Protein AF-Q8GSH1-F1 (afdb_monomer_lite)

InterPro domains:
  IPR003657 WRKY domain [PF03106] (1-46)
  IPR003657 WRKY domain [PS50811] (1-48)
  IPR003657 WRKY domain [SM00774] (1-47)
  IPR036576 WRKY domain superfamily [G3DSA:2.20.25.80] (1-49)
  IPR036576 WRKY domain superfamily [SSF118290] (1-47)
  IPR044810 WRKY transcription factor, plant [PTHR31282] (1-51)

Structure (mmCIF, N/CA/C/O backbone):
data_AF-Q8GSH1-F1
#
_entry.id   AF-Q8GSH1-F1
#
loop_
_atom_site.group_PDB
_atom_site.id
_atom_site.type_symbol
_atom_site.label_atom_id
_atom_site.label_alt_id
_atom_site.label_comp_id
_atom_site.label_asym_id
_atom_site.label_entity_id
_atom_site.label_seq_id
_atom_site.pdbx_PDB_ins_code
_atom_site.Cartn_x
_atom_site.Cartn_y
_atom_site.Cartn_z
_atom_site.occupancy
_atom_site.B_iso_or_equiv
_atom_site.auth_seq_id
_atom_site.auth_comp_id
_atom_site.auth_asym_id
_atom_site.auth_atom_id
_atom_site.pdbx_PDB_model_num
ATOM 1 N N . ILE A 1 1 ? -12.423 -8.399 4.746 1.00 52.72 1 ILE A N 1
ATOM 2 C CA . ILE A 1 1 ? -12.273 -9.349 5.874 1.00 52.72 1 ILE A CA 1
ATOM 3 C C . ILE A 1 1 ? -13.618 -9.370 6.584 1.00 52.72 1 ILE A C 1
ATOM 5 O O . ILE A 1 1 ? -14.076 -8.300 6.972 1.00 52.72 1 ILE A O 1
ATOM 9 N N . LYS A 1 2 ? -14.315 -10.514 6.638 1.00 44.88 2 LYS A N 1
ATOM 10 C CA . LYS A 1 2 ? -15.579 -10.611 7.390 1.00 44.88 2 LYS A CA 1
ATOM 11 C C . LYS A 1 2 ? -15.264 -10.312 8.863 1.00 44.88 2 LYS A C 1
ATOM 13 O O . LYS A 1 2 ? -14.449 -11.022 9.434 1.00 44.88 2 LYS A O 1
ATOM 18 N N . GLY A 1 3 ? -15.849 -9.255 9.431 1.00 59.88 3 GLY A N 1
ATOM 19 C CA . GLY A 1 3 ? -15.758 -8.939 10.865 1.00 59.88 3 G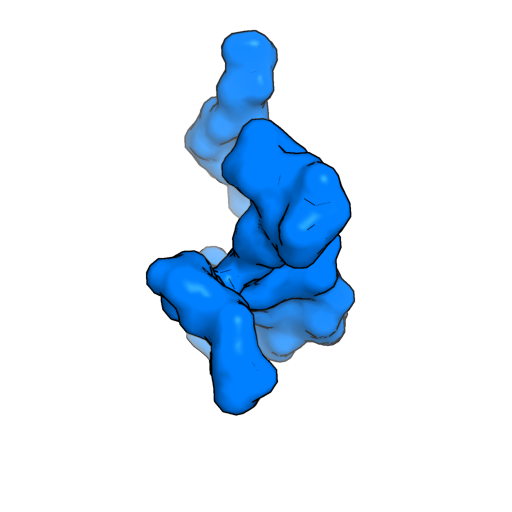LY A CA 1
ATOM 20 C C . GLY A 1 3 ? -14.991 -7.670 11.260 1.00 59.88 3 GLY A C 1
ATOM 21 O O . GLY A 1 3 ? -15.103 -7.273 12.411 1.00 59.88 3 GLY A O 1
ATOM 22 N N . SER A 1 4 ? -14.267 -6.994 10.356 1.00 58.03 4 SER A N 1
ATOM 23 C CA . SER A 1 4 ? -13.636 -5.709 10.713 1.00 58.03 4 SER A CA 1
ATOM 24 C C . SER A 1 4 ? -14.590 -4.534 10.445 1.00 58.03 4 SER A C 1
ATOM 26 O O . SER A 1 4 ? -15.034 -4.391 9.302 1.00 58.03 4 SER A O 1
ATOM 28 N N . PRO A 1 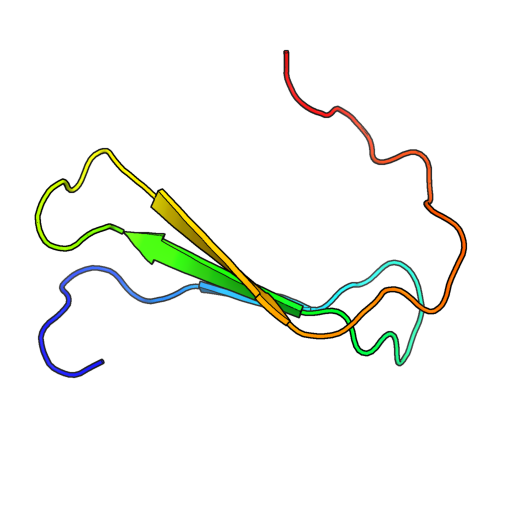5 ? -14.882 -3.667 11.437 1.00 70.69 5 PRO A N 1
ATOM 29 C CA . PRO A 1 5 ? -15.664 -2.442 11.237 1.00 70.69 5 PRO A CA 1
ATOM 30 C C . PRO A 1 5 ? -14.916 -1.393 10.398 1.00 70.69 5 PRO A C 1
ATOM 32 O O . PRO A 1 5 ? -15.502 -0.401 9.970 1.00 70.69 5 PRO A O 1
ATOM 35 N N . HIS A 1 6 ? -13.623 -1.610 10.142 1.00 69.06 6 HIS A N 1
ATOM 36 C CA . HIS A 1 6 ? -12.768 -0.696 9.400 1.00 69.06 6 HIS A CA 1
ATOM 37 C C . HIS A 1 6 ? -12.394 -1.306 8.043 1.00 69.06 6 HIS A C 1
ATOM 39 O O . HIS A 1 6 ? -11.751 -2.362 8.002 1.00 69.06 6 HIS A O 1
ATOM 45 N N . PRO A 1 7 ? -12.771 -0.676 6.916 1.00 79.94 7 PRO A N 1
ATOM 46 C CA . PRO A 1 7 ? -12.403 -1.177 5.600 1.00 79.94 7 PRO A CA 1
ATOM 47 C C . PRO A 1 7 ? -10.881 -1.112 5.407 1.00 79.94 7 PRO A C 1
ATOM 49 O O . PRO A 1 7 ? -10.242 -0.113 5.731 1.00 79.94 7 PRO A O 1
ATOM 52 N N . ARG A 1 8 ? -10.297 -2.181 4.855 1.00 88.69 8 ARG A N 1
ATOM 53 C CA . ARG A 1 8 ? -8.878 -2.224 4.467 1.00 88.69 8 ARG A CA 1
ATOM 54 C C . ARG A 1 8 ? -8.675 -1.365 3.214 1.00 88.69 8 ARG A C 1
ATOM 56 O O . ARG A 1 8 ? -9.321 -1.608 2.194 1.00 88.69 8 ARG A O 1
ATOM 63 N N . GLY A 1 9 ? -7.781 -0.382 3.288 1.00 92.06 9 GLY A N 1
ATOM 64 C CA . GLY A 1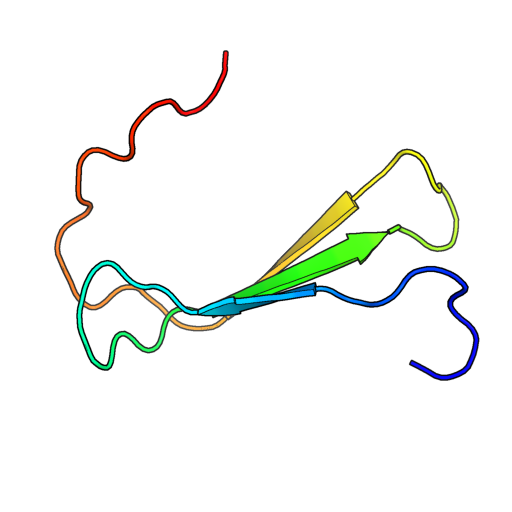 9 ? -7.395 0.465 2.159 1.00 92.06 9 GLY A CA 1
ATOM 65 C C . GLY A 1 9 ? -6.300 -0.198 1.327 1.00 92.06 9 GLY A C 1
ATOM 66 O O . GLY A 1 9 ? -5.329 -0.695 1.885 1.00 92.06 9 GLY A O 1
ATOM 67 N N . TYR A 1 10 ? -6.431 -0.195 0.002 1.00 94.44 10 TYR A N 1
ATOM 68 C CA . TYR A 1 10 ? -5.431 -0.745 -0.918 1.00 94.44 10 TYR A CA 1
ATOM 69 C C . TYR A 1 10 ? -4.881 0.363 -1.810 1.00 94.44 10 TYR A C 1
ATOM 71 O O . TYR A 1 10 ? -5.641 1.108 -2.426 1.00 94.44 10 TYR A O 1
ATOM 79 N N . TYR A 1 11 ? -3.559 0.445 -1.915 1.00 95.00 11 TYR A N 1
ATOM 80 C CA . TYR A 1 11 ? -2.857 1.495 -2.639 1.00 95.00 11 TYR A CA 1
ATOM 81 C C . TYR A 1 11 ? -1.851 0.876 -3.602 1.00 95.00 11 TYR A C 1
ATOM 83 O O . TYR A 1 11 ? -1.123 -0.060 -3.266 1.00 95.00 11 TYR A O 1
ATOM 91 N N . LYS A 1 12 ? -1.799 1.421 -4.815 1.00 94.88 12 LYS A N 1
ATOM 92 C CA . LYS A 1 12 ? -0.805 1.069 -5.832 1.00 94.88 12 LYS A CA 1
ATOM 93 C C . LYS A 1 12 ? 0.166 2.229 -5.986 1.00 94.88 12 LYS A C 1
ATOM 95 O O . LYS A 1 12 ? -0.239 3.384 -5.857 1.00 94.88 12 LYS A O 1
ATOM 100 N N . CYS A 1 13 ? 1.427 1.929 -6.274 1.00 93.94 13 CYS A N 1
ATOM 101 C CA . CYS A 1 13 ? 2.377 2.966 -6.643 1.00 93.94 13 CYS A CA 1
ATOM 102 C C . CYS A 1 13 ? 1.900 3.703 -7.909 1.00 93.94 13 CYS A C 1
ATOM 104 O O . CYS A 1 13 ? 1.518 3.073 -8.895 1.00 93.94 13 CYS A O 1
ATOM 106 N N . SER A 1 14 ? 1.919 5.037 -7.871 1.00 92.75 14 SER A N 1
ATOM 107 C CA . SER A 1 14 ? 1.558 5.911 -8.996 1.00 92.75 14 SER A CA 1
ATOM 108 C C . SER A 1 14 ? 2.767 6.571 -9.666 1.00 92.75 14 SER A C 1
ATOM 110 O O . SER A 1 14 ? 2.605 7.211 -10.701 1.00 92.75 14 SER A O 1
ATOM 112 N N . SER A 1 15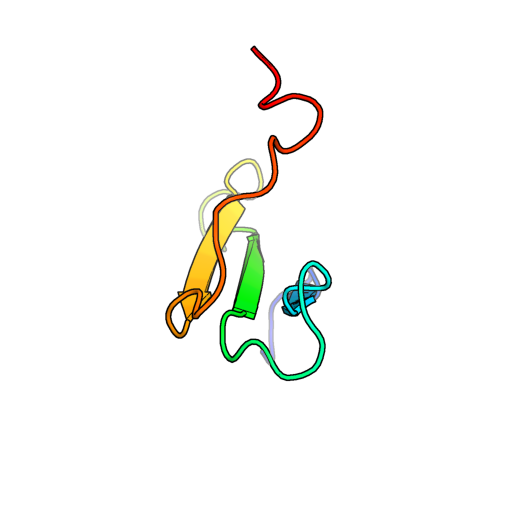 ? 3.974 6.403 -9.113 1.00 91.00 15 SER A N 1
ATOM 113 C CA . SER A 1 15 ? 5.203 7.052 -9.593 1.00 91.00 15 SER A CA 1
ATOM 114 C C . SER A 1 15 ? 5.621 6.608 -10.994 1.00 91.00 15 SER A C 1
ATOM 116 O O . SER A 1 15 ? 6.193 7.391 -11.743 1.00 91.00 15 SER A O 1
ATOM 118 N N . MET A 1 16 ? 5.339 5.356 -11.357 1.00 92.44 16 MET A N 1
ATOM 119 C CA . MET A 1 16 ? 5.578 4.828 -12.696 1.00 92.44 16 MET A CA 1
ATOM 120 C C . MET A 1 16 ? 4.437 3.897 -13.092 1.00 92.44 16 MET A C 1
ATOM 122 O O . MET A 1 16 ? 4.006 3.042 -12.311 1.00 92.44 16 MET A O 1
ATOM 126 N N . ARG A 1 17 ? 3.961 4.035 -14.332 1.00 92.69 17 ARG A N 1
ATOM 127 C CA . ARG A 1 17 ? 2.957 3.129 -14.895 1.00 92.69 17 ARG A CA 1
ATOM 128 C C . ARG A 1 17 ? 3.495 1.696 -14.867 1.00 92.69 17 ARG A C 1
ATOM 130 O O . ARG A 1 17 ? 4.565 1.427 -15.396 1.00 92.69 17 ARG A O 1
ATOM 137 N N . GLY A 1 18 ? 2.726 0.782 -14.283 1.00 94.06 18 GLY A N 1
ATOM 138 C CA . GLY A 1 18 ? 3.095 -0.633 -14.215 1.00 94.06 18 GLY A CA 1
ATOM 139 C C . GLY A 1 18 ? 4.078 -0.990 -13.097 1.00 94.06 18 GLY A C 1
ATOM 140 O O . GLY A 1 18 ? 4.529 -2.129 -13.055 1.00 94.06 18 GLY A O 1
ATOM 141 N N . CYS A 1 19 ? 4.389 -0.069 -12.178 1.00 95.94 19 CYS A N 1
ATOM 142 C CA . CYS A 1 19 ? 5.151 -0.411 -10.978 1.00 95.94 19 CYS A CA 1
ATOM 143 C C . CYS A 1 19 ? 4.433 -1.522 -10.182 1.00 95.94 19 CYS A C 1
ATOM 145 O O . CYS A 1 19 ? 3.232 -1.387 -9.906 1.00 95.94 19 CYS A O 1
ATOM 147 N N . PRO A 1 20 ? 5.123 -2.621 -9.815 1.00 96.50 20 PRO A N 1
ATOM 148 C CA . PRO A 1 20 ? 4.487 -3.732 -9.119 1.00 96.50 20 PRO A CA 1
ATOM 149 C C . PRO A 1 20 ? 4.271 -3.451 -7.626 1.00 96.50 20 PRO A C 1
ATOM 151 O O . PRO A 1 20 ? 3.474 -4.156 -7.012 1.00 96.50 20 PRO A O 1
ATOM 154 N N . ALA A 1 21 ? 4.911 -2.415 -7.067 1.00 96.94 21 ALA A N 1
ATOM 155 C CA . ALA A 1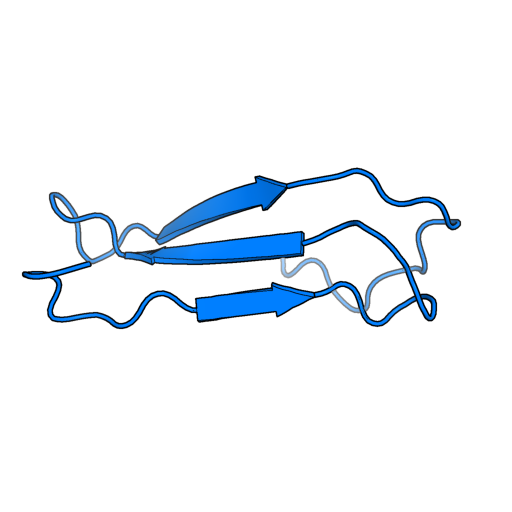 21 ? 4.802 -2.044 -5.661 1.00 96.94 21 ALA A CA 1
ATOM 156 C C . ALA A 1 21 ? 3.376 -1.629 -5.261 1.00 96.94 21 ALA A C 1
ATOM 158 O O . ALA A 1 21 ? 2.730 -0.763 -5.874 1.00 96.94 21 ALA A O 1
ATOM 159 N N . ARG A 1 22 ? 2.899 -2.235 -4.178 1.00 96.38 22 ARG A N 1
ATOM 160 C CA . ARG A 1 22 ? 1.577 -2.032 -3.585 1.00 96.38 22 ARG A CA 1
ATOM 161 C C . ARG A 1 22 ? 1.712 -1.946 -2.075 1.00 96.38 22 ARG A C 1
ATOM 163 O O . ARG A 1 22 ? 2.688 -2.409 -1.492 1.00 96.38 22 ARG A O 1
ATOM 170 N N . LYS A 1 23 ? 0.708 -1.358 -1.439 1.00 95.81 23 LYS A N 1
ATOM 171 C CA . LYS A 1 23 ? 0.533 -1.479 0.004 1.00 95.81 23 LYS A CA 1
ATOM 172 C C . LYS A 1 23 ? -0.932 -1.581 0.361 1.00 95.81 23 LYS A C 1
ATOM 174 O O . LYS A 1 23 ? -1.777 -0.999 -0.323 1.00 95.81 23 LYS A O 1
ATOM 179 N N . HIS A 1 24 ? -1.229 -2.251 1.460 1.00 94.19 24 HIS A N 1
ATOM 180 C CA . HIS A 1 24 ? -2.538 -2.167 2.081 1.00 94.19 24 HIS A CA 1
ATOM 181 C C . HIS A 1 24 ? -2.426 -1.680 3.520 1.00 94.19 24 HIS A C 1
ATOM 183 O O . HIS A 1 24 ? -1.436 -1.929 4.204 1.00 94.19 24 HIS A O 1
ATOM 189 N N . VAL A 1 25 ? -3.446 -0.950 3.951 1.00 94.19 25 VAL A N 1
ATOM 190 C CA . VAL A 1 25 ? -3.536 -0.329 5.268 1.00 94.19 25 VAL A CA 1
ATOM 191 C C . VAL A 1 25 ? -4.794 -0.839 5.940 1.00 94.19 25 VAL A C 1
ATOM 193 O O . VAL A 1 25 ? -5.881 -0.801 5.360 1.00 94.19 25 VAL A O 1
ATOM 196 N N . GLU A 1 26 ? -4.652 -1.296 7.170 1.00 92.12 26 GLU A N 1
ATOM 197 C CA . GLU A 1 26 ? -5.771 -1.681 8.016 1.00 92.12 26 GLU A CA 1
ATOM 198 C C . GLU A 1 26 ? -5.562 -1.208 9.448 1.00 92.12 26 GLU A C 1
ATOM 200 O O . GLU A 1 26 ? -4.441 -0.933 9.869 1.00 92.12 26 GLU A O 1
ATOM 205 N N . ARG A 1 27 ? -6.657 -1.098 10.199 1.00 91.12 27 ARG A N 1
ATOM 206 C CA . ARG A 1 27 ? -6.583 -0.907 11.648 1.00 91.12 27 ARG A CA 1
ATOM 207 C C . ARG A 1 27 ? -6.319 -2.246 12.320 1.00 91.12 27 ARG A C 1
ATOM 209 O O . ARG A 1 27 ? -6.906 -3.251 11.913 1.00 91.12 27 ARG A O 1
ATOM 216 N N . CYS A 1 28 ? -5.465 -2.240 13.340 1.00 87.75 28 CYS A N 1
ATOM 217 C CA . CYS A 1 28 ? -5.272 -3.409 14.184 1.00 87.75 28 CYS A CA 1
ATOM 218 C C . CYS A 1 28 ? -6.592 -3.755 14.894 1.00 87.75 28 CYS A C 1
ATOM 220 O O . CYS A 1 28 ? -7.374 -2.873 15.254 1.00 87.75 28 CYS A O 1
ATOM 222 N N . LEU A 1 29 ? -6.868 -5.052 15.041 1.00 84.12 29 LEU A N 1
ATOM 223 C CA . LEU A 1 29 ? -8.092 -5.531 15.688 1.00 84.12 29 LEU A CA 1
ATOM 224 C C . LEU A 1 29 ? -8.019 -5.401 17.214 1.00 84.12 29 LEU A C 1
ATOM 226 O O . LEU A 1 29 ? -9.046 -5.186 17.849 1.00 84.12 29 LEU A O 1
ATOM 230 N N . GLU A 1 30 ? -6.818 -5.520 17.778 1.00 88.00 30 GLU A N 1
ATOM 231 C CA . GLU A 1 30 ? -6.568 -5.433 19.221 1.00 88.00 30 GLU A CA 1
ATOM 232 C C . GLU A 1 30 ? -6.424 -3.977 19.688 1.00 88.00 30 GLU A C 1
ATOM 234 O O . GLU A 1 30 ? -6.832 -3.644 20.797 1.00 88.00 30 GLU A O 1
ATOM 239 N N . ASP A 1 31 ? -5.907 -3.097 18.823 1.00 88.44 31 ASP A N 1
ATOM 240 C CA . ASP A 1 31 ? -5.713 -1.674 19.108 1.00 88.44 31 ASP A CA 1
ATOM 241 C C . ASP A 1 31 ? -6.142 -0.796 17.920 1.00 88.44 31 ASP A C 1
ATOM 243 O O . ASP A 1 31 ? -5.435 -0.654 16.922 1.00 88.44 31 ASP A O 1
ATOM 247 N N . ALA A 1 32 ? -7.300 -0.144 18.042 1.00 86.00 32 ALA A N 1
ATOM 248 C CA . ALA A 1 32 ? -7.853 0.705 16.987 1.00 86.00 32 ALA A CA 1
ATOM 249 C C . ALA A 1 32 ? -7.052 2.000 16.728 1.00 86.00 32 ALA A C 1
ATOM 251 O O . ALA A 1 32 ? -7.291 2.661 15.708 1.00 86.00 32 ALA A O 1
ATOM 252 N N . SER A 1 33 ? -6.130 2.370 17.625 1.00 89.56 33 SER A N 1
ATOM 253 C CA . SER A 1 33 ? -5.206 3.493 17.429 1.00 89.56 33 SER A CA 1
ATOM 254 C C . SER A 1 33 ? -4.014 3.117 16.541 1.00 89.56 33 SER A C 1
ATOM 256 O O . SER A 1 33 ? -3.404 3.991 15.921 1.00 89.56 33 SER A O 1
ATOM 258 N N . MET A 1 34 ? -3.734 1.817 16.403 1.00 90.75 34 MET A N 1
ATOM 259 C CA . MET A 1 34 ? -2.625 1.296 15.618 1.00 90.75 34 MET A CA 1
ATOM 260 C C . MET A 1 34 ? -3.046 0.961 14.179 1.00 90.75 34 MET A C 1
ATOM 262 O O . MET A 1 34 ? -4.072 0.323 13.919 1.00 90.75 34 MET A O 1
ATOM 266 N N . LEU A 1 35 ? -2.205 1.358 13.219 1.00 91.88 35 LEU A N 1
ATOM 267 C CA . LEU A 1 35 ? -2.337 0.989 11.810 1.00 91.88 35 LEU A CA 1
ATOM 268 C C . LEU A 1 35 ? -1.312 -0.079 11.435 1.00 91.88 35 LEU A C 1
ATOM 270 O O . LEU A 1 35 ? -0.121 0.062 11.701 1.00 91.88 35 LEU A O 1
ATOM 274 N N . ILE A 1 36 ? -1.782 -1.113 10.748 1.00 92.56 36 ILE A N 1
ATOM 275 C CA . ILE A 1 36 ? -0.949 -2.137 10.127 1.00 92.56 36 ILE A CA 1
ATOM 276 C C . ILE A 1 36 ? -0.821 -1.781 8.649 1.00 92.56 36 ILE A C 1
ATOM 278 O O . ILE A 1 36 ? -1.820 -1.653 7.932 1.00 92.56 36 ILE A O 1
ATOM 282 N N . VAL A 1 37 ? 0.420 -1.609 8.194 1.00 95.19 37 VAL A N 1
ATOM 283 C CA . VAL A 1 37 ? 0.740 -1.342 6.790 1.00 95.19 37 VAL A CA 1
ATOM 284 C C . VAL A 1 37 ? 1.575 -2.489 6.253 1.00 95.19 37 VAL A C 1
ATOM 286 O O . VAL A 1 37 ? 2.674 -2.746 6.738 1.00 95.19 37 VAL A O 1
ATOM 289 N N . THR A 1 38 ? 1.071 -3.151 5.221 1.00 95.44 38 THR A N 1
ATOM 290 C CA . THR A 1 38 ? 1.783 -4.234 4.540 1.00 95.44 38 THR A CA 1
ATOM 291 C C . THR A 1 38 ? 2.188 -3.757 3.161 1.00 95.44 38 THR A C 1
ATOM 293 O O . THR A 1 38 ? 1.356 -3.236 2.418 1.00 95.44 38 THR A O 1
ATOM 296 N N . TYR A 1 39 ? 3.465 -3.923 2.831 1.00 95.75 39 TYR A N 1
ATOM 297 C CA . TYR A 1 39 ? 4.027 -3.602 1.524 1.00 95.75 39 TYR A CA 1
ATOM 298 C C . TYR A 1 39 ? 4.222 -4.891 0.731 1.00 95.75 39 TYR A C 1
ATOM 300 O O . TYR A 1 39 ? 4.713 -5.882 1.267 1.00 95.75 39 TYR A O 1
ATOM 308 N N . GLU A 1 40 ? 3.841 -4.871 -0.541 1.00 96.50 40 GLU A N 1
ATOM 309 C CA . GLU A 1 40 ? 3.911 -6.020 -1.440 1.00 96.50 40 GLU A CA 1
ATOM 310 C C . GLU A 1 40 ? 4.563 -5.605 -2.762 1.00 96.50 40 GLU A C 1
ATOM 312 O O . GLU A 1 40 ? 4.159 -4.615 -3.379 1.00 96.50 40 GLU A O 1
ATOM 317 N N . GLY A 1 41 ? 5.543 -6.386 -3.218 1.00 95.12 41 GLY A N 1
ATOM 318 C CA . GLY A 1 41 ? 6.329 -6.083 -4.415 1.00 95.12 41 GLY A CA 1
ATOM 319 C C . GLY A 1 41 ? 7.340 -4.948 -4.216 1.00 95.12 41 GLY A C 1
ATOM 320 O O . GLY A 1 41 ? 7.251 -4.155 -3.280 1.00 95.12 41 GLY A O 1
ATOM 321 N N . GL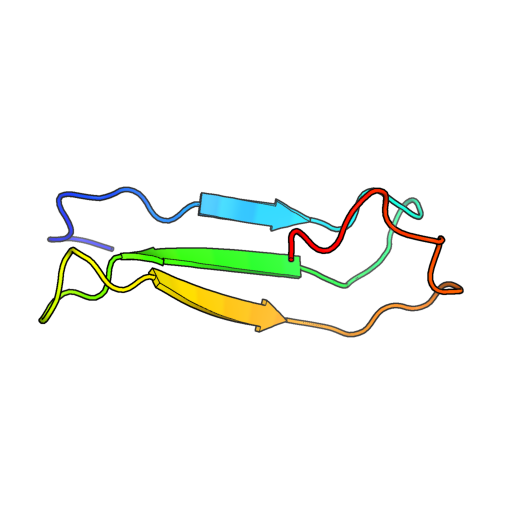U A 1 42 ? 8.314 -4.864 -5.120 1.00 95.25 42 GLU A N 1
ATOM 322 C CA . GLU A 1 42 ? 9.379 -3.858 -5.068 1.00 95.25 42 GLU A CA 1
ATOM 323 C C . GLU A 1 42 ? 9.177 -2.737 -6.093 1.00 95.25 42 GLU A C 1
ATOM 325 O O . GLU A 1 42 ? 8.523 -2.903 -7.124 1.00 95.25 42 GLU A O 1
ATOM 330 N N . HIS A 1 43 ? 9.755 -1.568 -5.823 1.00 95.12 43 HIS A N 1
ATOM 331 C CA . HIS A 1 43 ? 9.789 -0.483 -6.798 1.00 95.12 43 HIS A CA 1
ATOM 332 C C . HIS A 1 43 ? 10.822 -0.788 -7.882 1.00 95.12 43 HIS A C 1
ATOM 334 O O . HIS A 1 43 ? 11.995 -0.991 -7.591 1.00 95.12 43 HIS A O 1
ATOM 340 N N . ASN A 1 44 ? 10.402 -0.735 -9.142 1.00 93.25 44 ASN A N 1
ATOM 341 C CA . ASN A 1 44 ? 11.271 -0.886 -10.312 1.00 93.25 44 ASN A CA 1
ATOM 342 C C . ASN A 1 44 ? 11.593 0.465 -10.980 1.00 93.25 44 ASN A C 1
ATOM 344 O O . ASN A 1 44 ? 11.802 0.539 -12.187 1.00 93.25 44 ASN A O 1
ATOM 348 N N . HIS A 1 45 ? 11.588 1.544 -10.200 1.00 92.25 45 HIS A N 1
ATOM 349 C CA . HIS A 1 45 ? 11.876 2.904 -10.648 1.00 92.25 45 HIS A CA 1
ATOM 350 C C . HIS A 1 45 ? 12.662 3.650 -9.562 1.00 92.25 45 HIS A C 1
ATOM 352 O O . HIS A 1 45 ? 12.573 3.281 -8.385 1.00 92.25 45 HIS A O 1
ATOM 358 N N . PRO A 1 46 ? 13.405 4.716 -9.914 1.00 89.50 46 PRO A N 1
ATOM 359 C CA . PRO A 1 46 ? 14.070 5.546 -8.920 1.00 89.50 46 PRO A CA 1
ATOM 360 C C . PRO A 1 46 ? 13.060 6.082 -7.902 1.00 89.50 46 PRO A C 1
ATOM 362 O O . PRO A 1 46 ? 11.896 6.357 -8.226 1.00 89.50 46 PRO A O 1
ATOM 365 N N . ARG A 1 47 ? 13.511 6.237 -6.654 1.00 81.50 47 ARG A N 1
ATOM 366 C CA . ARG A 1 47 ? 12.727 6.947 -5.647 1.00 81.50 47 ARG A CA 1
ATOM 367 C C . ARG A 1 47 ? 12.585 8.387 -6.117 1.00 81.50 47 ARG A C 1
ATOM 369 O O . ARG A 1 47 ? 13.562 9.126 -6.167 1.00 81.50 47 ARG A O 1
ATOM 376 N N . LEU A 1 48 ? 11.363 8.775 -6.467 1.00 74.44 48 LEU A N 1
ATOM 377 C CA . LEU A 1 48 ? 11.041 10.190 -6.553 1.00 74.44 48 LEU A CA 1
ATOM 378 C C . LEU A 1 48 ? 11.219 10.777 -5.147 1.00 74.44 48 LEU A C 1
ATOM 380 O O . LEU A 1 48 ? 10.884 10.086 -4.177 1.00 74.44 48 LEU A O 1
ATOM 384 N N . PRO A 1 49 ? 11.726 12.011 -5.009 1.00 62.53 49 PRO A N 1
ATOM 385 C CA . PRO A 1 49 ? 11.680 12.706 -3.733 1.00 62.53 49 PRO A CA 1
ATOM 386 C C . PRO A 1 49 ? 10.203 12.849 -3.350 1.00 62.53 49 PRO A C 1
ATOM 388 O O . PRO A 1 49 ? 9.480 13.684 -3.893 1.00 62.53 49 PRO A O 1
ATOM 391 N N . SER A 1 50 ? 9.714 11.954 -2.490 1.00 59.84 50 SER A N 1
ATOM 392 C CA . SER A 1 50 ? 8.340 12.005 -2.014 1.00 59.84 50 SER A CA 1
ATOM 393 C C . SER A 1 50 ? 8.203 13.280 -1.201 1.00 59.84 50 SER A C 1
ATOM 395 O O . SER A 1 50 ? 8.933 13.464 -0.226 1.00 59.84 50 SER A O 1
ATOM 397 N N . GLN A 1 51 ? 7.288 14.152 -1.612 1.00 57.59 51 GLN A N 1
ATOM 398 C CA . GLN A 1 51 ? 6.839 15.279 -0.807 1.00 57.59 51 GLN A CA 1
ATOM 399 C C . GLN A 1 51 ? 6.515 14.760 0.604 1.00 57.59 51 GLN A C 1
ATOM 401 O O . GLN A 1 51 ? 5.599 13.959 0.767 1.00 57.59 51 GLN A O 1
ATOM 406 N N . LEU A 1 52 ? 7.328 15.192 1.571 1.00 54.09 52 LEU A N 1
ATOM 407 C CA . LEU A 1 52 ? 7.105 15.135 3.015 1.00 54.09 52 LEU A CA 1
ATOM 408 C C . LEU A 1 52 ? 6.827 13.730 3.579 1.00 54.09 52 LEU A C 1
ATOM 410 O O . LEU A 1 52 ? 5.691 13.322 3.815 1.00 54.09 52 LEU A O 1
ATOM 414 N N . ALA A 1 53 ? 7.906 13.018 3.914 1.00 43.47 53 ALA A N 1
ATOM 415 C CA . ALA A 1 53 ? 7.867 12.178 5.104 1.00 43.47 53 ALA A CA 1
ATOM 416 C C . ALA A 1 53 ? 7.629 13.124 6.294 1.00 43.47 53 ALA A C 1
ATOM 418 O O . ALA A 1 53 ? 8.552 13.821 6.711 1.00 43.47 53 ALA A O 1
ATOM 419 N N . ASN A 1 54 ? 6.374 13.242 6.739 1.00 39.72 54 ASN A N 1
ATOM 420 C CA . ASN A 1 54 ? 6.001 14.064 7.888 1.00 39.72 54 ASN A CA 1
ATOM 421 C C . ASN A 1 54 ? 6.866 13.667 9.093 1.00 39.72 54 ASN A C 1
ATOM 423 O O . ASN A 1 54 ? 6.767 12.540 9.580 1.00 39.72 54 ASN A O 1
ATOM 427 N N . THR A 1 55 ? 7.735 14.599 9.493 1.00 34.56 55 THR A N 1
ATOM 428 C CA . THR A 1 55 ? 8.295 14.697 10.847 1.00 34.56 55 THR A CA 1
ATOM 429 C C . THR A 1 55 ? 7.183 15.049 11.823 1.00 34.56 55 THR A C 1
ATOM 431 O O . THR A 1 55 ? 6.261 15.785 11.398 1.00 34.56 55 THR A O 1
#

Sequence (55 aa):
IKGSPHPRGYYKCSSMRGCPARKHVERCLEDASMLIVTYEGEHNHPRLPSQLANT

Foldseek 3Di:
DPPDPWDKDKADDPPDPPFPKIKIWDADPVDNVDIDIDIDHDGPDDDDPPPDPDD

Organism: Solanum lycopersicum (NCBI:txid4081)

pLDDT: mean 82.92, std 17.2, range [34.56, 96.94]

Secondary structure (DSSP, 8-state):
-TT-SSPPEEEE--SSTT---EEEEEE-SS-TT-EEEEEES---S-----S----

Radius of gyration: 13.81 Å; chains: 1; bounding box: 30×26×34 Å